Protein AF-A0A0C4MW25-F1 (afdb_monomer)

Mean predicted aligned error: 5.37 Å

Secondary structure (DSSP, 8-state):
-EEEEEEEEETTEEEEEEEEEE---TTTSPPPHHHHHHHHHHHGGGHHHHS------SS------SSS--

Foldseek 3Di:
DDWDKAFDADPNHTPDIDIDDDDDDVVVDDDDPVVVVVVCVVCVVPVVVVPDDPDDDPDDDDDDDDPPDD

Solvent-accessible surface area (backbone atoms only — not comparable to full-atom values): 4895 Å² total; per-residue (Å²): 104,48,83,44,76,50,74,42,72,53,97,93,37,81,76,48,74,48,78,49,75,41,80,74,54,74,93,80,50,85,77,58,66,70,60,52,54,50,52,50,65,72,39,60,92,44,46,72,71,74,67,55,85,87,78,87,73,98,64,89,89,78,86,88,63,86,87,76,69,129

Radius of gyration: 20.61 Å; Cα contacts (8 Å, |Δi|>4): 39; chains: 1; bounding box: 47×29×47 Å

pLDDT: mean 94.0, std 9.27, range [49.59, 98.38]

Structure (mmCIF, N/CA/C/O backbone):
data_AF-A0A0C4MW25-F1
#
_entry.id   AF-A0A0C4MW25-F1
#
loop_
_atom_site.group_PDB
_atom_site.id
_atom_site.type_symbol
_atom_site.label_atom_id
_atom_site.label_alt_id
_atom_site.label_comp_id
_atom_site.label_asym_id
_atom_site.label_entity_id
_atom_site.label_seq_id
_atom_site.pdbx_PDB_ins_code
_atom_site.Cartn_x
_atom_site.Cartn_y
_atom_site.Cartn_z
_atom_site.occupancy
_atom_site.B_iso_or_equiv
_atom_site.auth_seq_id
_atom_site.auth_comp_id
_atom_site.auth_asym_id
_atom_site.auth_atom_id
_atom_site.pdbx_PDB_model_num
ATOM 1 N N . PHE A 1 1 ? 0.874 -2.100 7.168 1.00 94.69 1 PHE A N 1
ATOM 2 C CA . PHE A 1 1 ? -0.243 -2.243 8.122 1.00 94.69 1 PHE A CA 1
ATOM 3 C C . PHE A 1 1 ? -1.143 -1.027 8.005 1.00 94.69 1 PHE A C 1
ATOM 5 O O . PHE A 1 1 ? -0.632 0.043 7.700 1.00 94.69 1 PHE A O 1
ATOM 12 N N . LEU A 1 2 ? -2.440 -1.193 8.248 1.00 97.00 2 LEU A N 1
ATOM 13 C CA . LEU A 1 2 ? -3.397 -0.109 8.453 1.00 97.00 2 LEU A CA 1
ATOM 14 C C . LEU A 1 2 ? -3.645 0.022 9.959 1.00 97.00 2 LEU A C 1
ATOM 16 O O . LEU A 1 2 ? -4.055 -0.948 10.597 1.00 97.00 2 LEU A O 1
ATOM 20 N N . GLY A 1 3 ? -3.357 1.191 10.529 1.00 97.94 3 GLY A N 1
ATOM 21 C CA . GLY A 1 3 ? -3.729 1.494 11.910 1.00 97.94 3 GLY A CA 1
ATOM 22 C C . GLY A 1 3 ? -5.222 1.778 11.980 1.00 97.94 3 GLY A C 1
ATOM 23 O O . GLY A 1 3 ? -5.698 2.684 11.302 1.00 97.94 3 GLY A O 1
ATOM 24 N N . VAL A 1 4 ? -5.950 0.998 12.773 1.00 98.19 4 VAL A N 1
ATOM 25 C CA . VAL A 1 4 ? -7.385 1.184 13.001 1.00 98.19 4 VAL A CA 1
ATOM 26 C C . VAL A 1 4 ? -7.584 1.572 14.453 1.00 98.19 4 VAL A C 1
ATOM 28 O O . VAL A 1 4 ? -7.148 0.852 15.352 1.00 98.19 4 VAL A O 1
ATOM 31 N N . MET A 1 5 ? -8.218 2.722 14.657 1.00 98.06 5 MET A N 1
ATOM 32 C CA . MET A 1 5 ? -8.532 3.273 15.966 1.00 98.06 5 MET A CA 1
ATOM 33 C C . MET A 1 5 ? -10.037 3.490 16.046 1.00 98.06 5 MET A C 1
ATOM 35 O O . MET A 1 5 ? -10.578 4.375 15.387 1.00 98.06 5 MET A O 1
ATOM 39 N N . ASP A 1 6 ? -10.694 2.651 16.833 1.00 97.81 6 ASP A N 1
ATOM 40 C CA . ASP A 1 6 ? -12.127 2.710 17.073 1.00 97.81 6 ASP A CA 1
ATOM 41 C C . ASP A 1 6 ? -12.359 3.485 18.375 1.00 97.81 6 ASP A C 1
ATOM 43 O O . ASP A 1 6 ? -11.798 3.123 19.409 1.00 97.81 6 ASP A O 1
ATOM 47 N N . PHE A 1 7 ? -13.165 4.547 18.339 1.00 97.75 7 PHE A N 1
ATOM 48 C CA . PHE A 1 7 ? -13.487 5.364 19.514 1.00 97.75 7 PHE A CA 1
ATOM 49 C C . PHE A 1 7 ? -14.918 5.110 19.996 1.00 97.75 7 PHE A C 1
ATOM 51 O O . PHE A 1 7 ? -15.843 5.047 19.188 1.00 97.75 7 PHE A O 1
ATOM 58 N N . ASP A 1 8 ? -15.108 5.054 21.314 1.00 97.81 8 ASP A N 1
ATOM 59 C CA . ASP A 1 8 ? -16.418 5.174 21.959 1.00 97.81 8 ASP A CA 1
ATOM 60 C C . ASP A 1 8 ? -16.598 6.623 22.432 1.00 97.81 8 ASP A C 1
ATOM 62 O O . ASP A 1 8 ? -15.841 7.105 23.279 1.00 97.81 8 ASP A O 1
ATOM 66 N N . VAL A 1 9 ? -17.574 7.341 21.869 1.00 97.25 9 VAL A N 1
ATOM 67 C CA . VAL A 1 9 ? -17.822 8.761 22.166 1.00 97.25 9 VAL A CA 1
ATOM 68 C C . VAL A 1 9 ? -19.155 8.918 22.888 1.00 97.25 9 VAL A C 1
ATOM 70 O O . VAL A 1 9 ? -20.211 8.588 22.351 1.00 97.25 9 VAL A O 1
ATOM 73 N N . LYS A 1 10 ? -19.113 9.490 24.096 1.00 97.06 10 LYS A N 1
ATOM 74 C CA . LYS A 1 10 ? -20.279 9.721 24.959 1.00 97.06 10 LYS A CA 1
ATOM 75 C C . LYS A 1 10 ? -20.305 11.162 25.438 1.00 97.06 10 LYS A C 1
ATOM 77 O O . LYS A 1 10 ? -19.300 11.696 25.901 1.00 97.06 10 LYS A O 1
ATOM 82 N N . SER A 1 11 ? -21.464 11.803 25.308 1.00 96.31 11 SER A N 1
ATOM 83 C CA . SER A 1 11 ? -21.672 13.200 25.722 1.00 96.31 11 SER A CA 1
ATOM 84 C C . SER A 1 11 ? -20.612 14.166 25.166 1.00 96.31 11 SER A C 1
ATOM 86 O O . SER A 1 11 ? -20.141 15.059 25.867 1.00 96.31 11 SER A O 1
ATOM 88 N N . GLY A 1 12 ? -20.192 13.954 23.913 1.00 95.38 12 GLY A N 1
ATOM 89 C CA . GLY A 1 12 ? -19.186 14.784 23.241 1.00 95.38 12 GLY A CA 1
ATOM 90 C C . GLY A 1 12 ? -17.739 14.563 23.698 1.00 95.38 12 GLY A C 1
ATOM 91 O O . GLY A 1 12 ? -16.874 15.355 23.337 1.00 95.38 12 GLY A O 1
ATOM 92 N N . LYS A 1 13 ? -17.453 13.512 24.480 1.00 95.94 13 LYS A N 1
ATOM 93 C CA . LYS A 1 13 ? -16.098 13.150 24.925 1.00 95.94 13 LYS A CA 1
ATOM 94 C C . LYS A 1 13 ? -15.771 11.706 24.558 1.00 95.94 13 LYS A C 1
ATOM 96 O O . LYS A 1 13 ? -16.653 10.851 24.555 1.00 95.94 13 LYS A O 1
ATOM 101 N N . VAL A 1 14 ? -14.500 11.430 24.271 1.00 96.31 14 VAL A N 1
ATOM 102 C CA . VAL A 1 14 ? -14.012 10.055 24.091 1.00 96.31 14 VAL A CA 1
ATOM 103 C C . VAL A 1 14 ? -14.014 9.371 25.454 1.00 96.31 14 VAL A C 1
ATOM 105 O O . VAL A 1 14 ? -13.329 9.817 26.373 1.00 96.31 14 VAL A O 1
ATOM 108 N N . ALA A 1 15 ? -14.819 8.325 25.588 1.00 97.25 15 ALA A N 1
ATOM 109 C CA . ALA A 1 15 ? -14.936 7.534 26.804 1.00 97.25 15 ALA A CA 1
ATOM 110 C C . ALA A 1 15 ? -13.991 6.323 26.792 1.00 97.25 15 ALA A C 1
ATOM 112 O O . ALA A 1 15 ? -13.503 5.935 27.848 1.00 97.25 15 ALA A O 1
ATOM 113 N N . ASP A 1 16 ? -13.733 5.746 25.614 1.00 97.75 16 ASP A N 1
ATOM 114 C CA . ASP A 1 16 ? -12.841 4.597 25.423 1.00 97.75 16 ASP A CA 1
ATOM 115 C C . ASP A 1 16 ? -12.305 4.551 23.979 1.00 97.75 16 ASP A C 1
ATOM 117 O O . ASP A 1 16 ? -12.838 5.216 23.082 1.00 97.75 16 ASP A O 1
ATOM 121 N N . PHE A 1 17 ? -11.257 3.761 23.741 1.00 97.38 17 PHE A N 1
ATOM 122 C CA . PHE A 1 17 ? -10.767 3.466 22.399 1.00 97.38 17 PHE A CA 1
ATOM 123 C C . PHE A 1 17 ? -10.163 2.065 22.286 1.00 97.38 17 PHE A C 1
ATOM 125 O O . PHE A 1 17 ? -9.594 1.511 23.223 1.00 97.38 17 PHE A O 1
ATOM 132 N N . ARG A 1 18 ? -10.223 1.502 21.080 1.00 97.81 18 ARG A N 1
ATOM 133 C CA . ARG A 1 18 ? -9.561 0.245 20.724 1.00 97.81 18 ARG A CA 1
ATOM 134 C C . ARG A 1 18 ? -8.658 0.483 19.534 1.00 97.81 18 ARG A C 1
ATOM 136 O O . ARG A 1 18 ? -9.095 0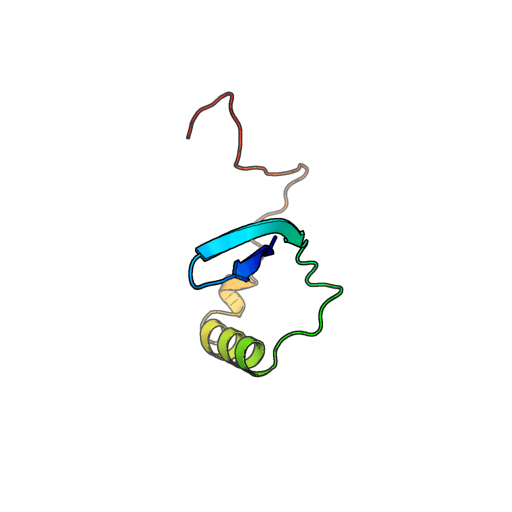.992 18.507 1.00 97.81 18 ARG A O 1
ATOM 143 N N . TYR A 1 19 ? -7.397 0.092 19.670 1.00 98.00 19 TYR A N 1
ATOM 144 C CA . TYR A 1 19 ? -6.422 0.202 18.595 1.00 98.00 19 TYR A CA 1
ATOM 145 C C . TYR A 1 19 ? -5.939 -1.171 18.144 1.00 98.00 19 TYR A C 1
ATOM 147 O O . TYR A 1 19 ? -5.608 -2.028 18.964 1.00 98.00 19 TYR A O 1
ATOM 155 N N . ARG A 1 20 ? -5.857 -1.364 16.827 1.00 97.75 20 ARG A N 1
ATOM 156 C CA . ARG A 1 20 ? -5.276 -2.561 16.217 1.00 97.75 20 ARG A CA 1
ATOM 157 C C . ARG A 1 20 ? -4.549 -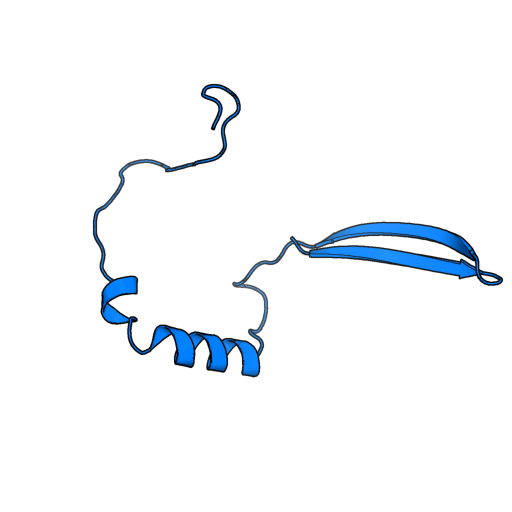2.230 14.922 1.00 97.75 20 ARG A C 1
ATOM 159 O O . ARG A 1 20 ? -4.942 -1.340 14.172 1.00 97.75 20 ARG A O 1
ATOM 166 N N . LEU A 1 21 ? -3.504 -3.001 14.639 1.00 98.19 21 LEU A N 1
A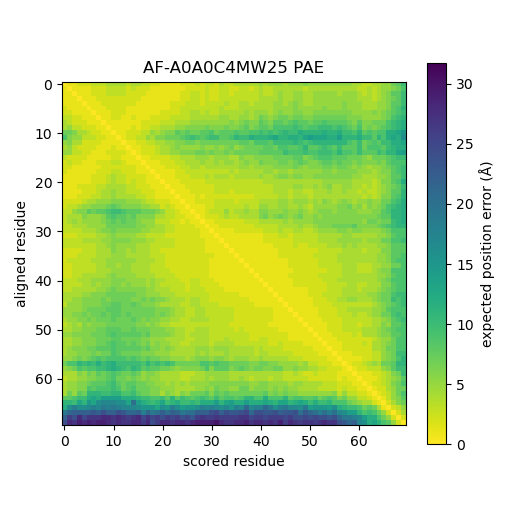TOM 167 C CA . LEU A 1 21 ? -2.796 -2.968 13.364 1.00 98.19 21 LEU A CA 1
ATOM 168 C C . LEU A 1 21 ? -3.321 -4.085 12.470 1.00 98.19 21 LEU A C 1
ATOM 170 O O . LEU A 1 21 ? -3.119 -5.262 12.759 1.00 98.19 21 LEU A O 1
ATOM 174 N N . LEU A 1 22 ? -3.960 -3.718 11.364 1.00 96.44 22 LEU A N 1
ATOM 175 C CA . LEU A 1 22 ? -4.385 -4.686 10.361 1.00 96.44 22 LEU A CA 1
ATOM 176 C C . LEU A 1 22 ? -3.263 -4.912 9.340 1.00 96.44 22 LEU A C 1
ATOM 178 O O . LEU A 1 22 ? -2.771 -3.943 8.744 1.00 96.44 22 LEU A O 1
ATOM 182 N N . PRO A 1 23 ? -2.805 -6.157 9.130 1.00 95.38 23 PRO A N 1
ATOM 183 C CA . PRO A 1 23 ? -1.859 -6.446 8.064 1.00 95.38 23 PRO A CA 1
ATOM 184 C C . PRO A 1 23 ? -2.524 -6.219 6.703 1.00 95.38 23 PRO A C 1
ATOM 186 O O . PRO A 1 23 ? -3.700 -6.513 6.511 1.00 95.38 23 PRO A O 1
ATOM 189 N N . VAL A 1 24 ? -1.760 -5.682 5.752 1.00 95.31 24 VAL A N 1
ATOM 190 C CA . VAL A 1 24 ? -2.220 -5.478 4.372 1.00 95.31 24 VAL A CA 1
ATOM 191 C C . VAL A 1 24 ? -1.480 -6.485 3.504 1.00 95.31 24 VAL A C 1
ATOM 193 O O . VAL A 1 24 ? -0.328 -6.259 3.137 1.00 95.31 24 VAL A O 1
ATOM 196 N N . PHE A 1 25 ? -2.124 -7.617 3.228 1.00 94.94 25 PHE A N 1
ATOM 197 C CA . PHE A 1 25 ? -1.588 -8.676 2.376 1.00 94.94 25 PHE A CA 1
ATOM 198 C C . PHE A 1 25 ? -2.118 -8.502 0.949 1.00 94.94 25 PHE A C 1
ATOM 200 O O . PHE A 1 25 ? -3.267 -8.829 0.660 1.00 94.94 25 PHE A O 1
ATOM 207 N N . ALA A 1 26 ? -1.290 -7.964 0.049 1.00 92.94 26 ALA A N 1
ATOM 208 C CA . ALA A 1 26 ? -1.707 -7.632 -1.319 1.00 92.94 26 ALA A CA 1
ATOM 209 C C . ALA A 1 26 ? -2.213 -8.846 -2.124 1.00 92.94 26 ALA A C 1
ATOM 211 O O . ALA A 1 26 ? -3.071 -8.697 -2.984 1.00 92.94 26 ALA A O 1
ATOM 212 N N . ASN A 1 27 ? -1.725 -10.049 -1.818 1.00 93.38 27 ASN A N 1
ATOM 213 C CA . ASN A 1 27 ? -2.140 -11.303 -2.451 1.00 93.38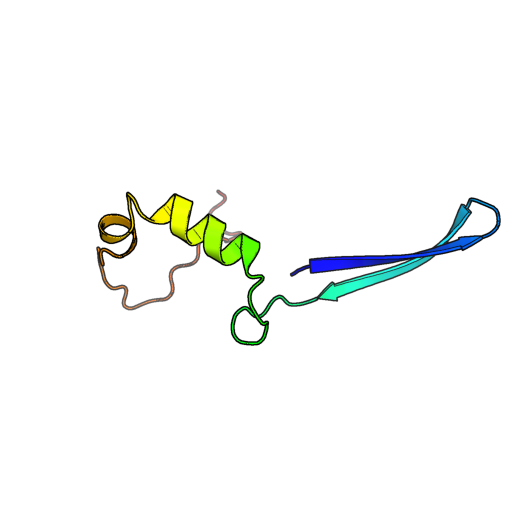 27 ASN A CA 1
ATOM 214 C C . ASN A 1 27 ? -3.474 -11.868 -1.926 1.00 93.38 27 ASN A C 1
ATOM 216 O O . ASN A 1 27 ? -3.967 -12.847 -2.477 1.00 93.38 27 ASN A O 1
ATOM 220 N N . GLN A 1 28 ? -4.045 -11.293 -0.865 1.00 94.62 28 GLN A N 1
ATOM 221 C CA . GLN A 1 28 ? -5.296 -11.756 -0.244 1.00 94.62 28 GLN A CA 1
ATOM 222 C C . GLN A 1 28 ? -6.433 -10.730 -0.351 1.00 94.62 28 GLN A C 1
ATOM 224 O O . GLN A 1 28 ? -7.560 -11.011 0.051 1.00 94.62 28 GLN A O 1
ATOM 229 N N . LEU A 1 29 ? -6.154 -9.537 -0.880 1.00 93.12 29 LEU A N 1
ATOM 230 C CA . LEU A 1 29 ? -7.114 -8.447 -1.004 1.00 93.12 29 LEU A CA 1
ATOM 231 C C . LEU A 1 29 ? -7.421 -8.192 -2.476 1.00 93.12 29 LEU A C 1
ATOM 233 O O . LEU A 1 29 ? -6.516 -8.089 -3.303 1.00 93.12 29 LEU A O 1
ATOM 237 N N . LYS A 1 30 ? -8.707 -8.044 -2.804 1.00 95.81 30 LYS A N 1
ATOM 238 C CA . LYS A 1 30 ? -9.105 -7.592 -4.137 1.00 95.81 30 LYS A CA 1
ATOM 239 C C . LYS A 1 30 ? -8.604 -6.152 -4.336 1.00 95.81 30 LYS A C 1
ATOM 241 O O . LYS A 1 30 ? -8.875 -5.314 -3.473 1.00 95.81 30 LYS A O 1
ATOM 246 N N . PRO A 1 31 ? -7.909 -5.842 -5.442 1.00 95.88 31 PRO A N 1
ATOM 247 C CA . PRO A 1 31 ? -7.482 -4.479 -5.714 1.00 95.88 31 PRO A CA 1
ATOM 248 C C . PRO A 1 31 ? -8.690 -3.578 -5.977 1.00 95.88 31 PRO A C 1
ATOM 250 O O . PRO A 1 31 ? -9.663 -3.985 -6.621 1.00 95.88 31 PRO A O 1
ATOM 253 N N . ASP A 1 32 ? -8.600 -2.335 -5.510 1.00 97.88 32 ASP A N 1
ATOM 254 C CA . ASP A 1 32 ? -9.524 -1.285 -5.920 1.00 97.88 32 ASP A CA 1
ATOM 255 C C . ASP A 1 32 ? -9.322 -0.962 -7.409 1.00 97.88 32 ASP A C 1
ATOM 257 O O . ASP A 1 32 ? -8.193 -0.777 -7.873 1.00 97.88 32 ASP A O 1
ATOM 261 N N . GLN A 1 33 ? -10.417 -0.910 -8.168 1.00 98.06 33 GLN A N 1
ATOM 262 C CA . GLN A 1 33 ? -10.357 -0.774 -9.626 1.00 98.06 33 GLN A CA 1
ATOM 263 C C . GLN A 1 33 ? -9.872 0.609 -10.064 1.00 98.06 33 GLN A C 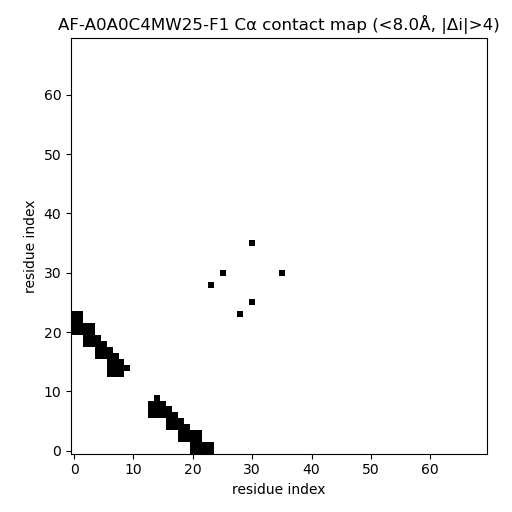1
ATOM 265 O O . GLN A 1 33 ? -9.079 0.708 -11.002 1.00 98.06 33 GLN A O 1
ATOM 270 N N . ALA A 1 34 ? -10.319 1.671 -9.388 1.00 98.38 34 ALA A N 1
ATOM 271 C CA . ALA A 1 34 ? -9.938 3.034 -9.739 1.00 98.38 34 ALA A CA 1
ATOM 272 C C . ALA A 1 34 ? -8.447 3.265 -9.462 1.00 98.38 34 ALA A C 1
ATOM 274 O O . ALA A 1 34 ? -7.734 3.829 -10.294 1.00 98.38 34 ALA A O 1
ATOM 275 N N . MET A 1 35 ? -7.957 2.760 -8.329 1.00 98.19 35 MET A N 1
ATOM 276 C CA . MET A 1 35 ? -6.546 2.844 -7.974 1.00 98.19 35 MET A CA 1
ATOM 277 C C . MET A 1 35 ? -5.665 2.018 -8.913 1.00 98.19 35 MET A C 1
ATOM 279 O O . MET A 1 35 ? -4.625 2.503 -9.358 1.00 98.19 35 MET A O 1
ATOM 283 N N . ALA A 1 36 ? -6.085 0.799 -9.268 1.00 97.69 36 ALA A N 1
ATOM 284 C CA . ALA A 1 36 ? -5.364 -0.022 -10.237 1.00 97.69 36 ALA A CA 1
ATOM 285 C C . ALA A 1 36 ? -5.223 0.702 -11.587 1.00 97.69 36 ALA A C 1
ATOM 287 O O . ALA A 1 36 ? -4.115 0.823 -12.107 1.00 97.69 36 ALA A O 1
ATOM 288 N N . ALA A 1 37 ? -6.320 1.268 -12.104 1.00 98.25 37 ALA A N 1
ATOM 289 C CA . ALA A 1 37 ? -6.310 2.022 -13.355 1.00 98.25 37 ALA A CA 1
ATOM 290 C C . ALA A 1 37 ? -5.397 3.258 -13.292 1.00 98.25 37 ALA A C 1
ATOM 292 O O . ALA A 1 37 ? -4.655 3.536 -14.239 1.00 98.25 37 ALA A O 1
ATOM 293 N N . LEU A 1 38 ? -5.409 3.984 -12.170 1.00 98.38 38 LEU A N 1
ATOM 294 C CA . LEU A 1 38 ? -4.530 5.132 -11.961 1.00 98.38 38 LEU A CA 1
ATOM 295 C C . LEU A 1 38 ? -3.052 4.723 -11.978 1.00 98.38 38 LEU A C 1
ATOM 297 O O . LEU A 1 38 ? -2.253 5.361 -12.665 1.00 98.38 38 LEU A O 1
ATOM 301 N N . ILE A 1 39 ? -2.691 3.653 -11.264 1.00 97.44 39 ILE A N 1
ATOM 302 C CA . ILE A 1 39 ? -1.317 3.139 -11.222 1.00 97.44 39 ILE A CA 1
ATOM 303 C C . ILE A 1 39 ? -0.851 2.756 -12.628 1.00 97.44 39 ILE A C 1
ATOM 305 O O . ILE A 1 39 ? 0.231 3.178 -13.037 1.00 97.44 39 ILE A O 1
ATOM 309 N N . THR A 1 40 ? -1.672 2.021 -13.384 1.00 97.75 40 THR A N 1
ATOM 310 C CA . THR A 1 40 ? -1.359 1.647 -14.770 1.00 97.75 40 THR A CA 1
ATOM 311 C C . THR A 1 40 ? -1.127 2.881 -15.636 1.00 97.75 40 THR A C 1
ATOM 313 O O . THR A 1 40 ? -0.108 2.965 -16.316 1.00 97.75 40 THR A O 1
ATOM 316 N N . LYS A 1 41 ? -2.016 3.880 -15.571 1.00 98.31 41 LYS A N 1
ATOM 317 C CA . LYS A 1 41 ? -1.874 5.122 -16.342 1.00 98.31 41 LYS A CA 1
ATOM 318 C C . LYS A 1 41 ? -0.569 5.855 -16.027 1.00 98.31 41 LYS A C 1
ATOM 320 O O . LYS A 1 41 ? 0.104 6.320 -16.941 1.00 98.31 41 LYS A O 1
ATOM 325 N N . VAL A 1 42 ? -0.223 5.980 -14.746 1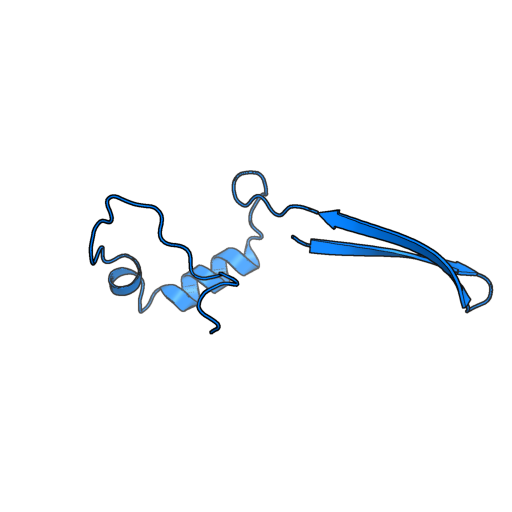.00 98.31 42 VAL A N 1
ATOM 326 C CA . VAL A 1 42 ? 0.982 6.703 -14.310 1.00 98.31 42 VAL A CA 1
ATOM 327 C C . VAL A 1 42 ? 2.258 5.958 -14.708 1.00 98.31 42 VAL A C 1
ATOM 329 O O . VAL A 1 42 ? 3.245 6.596 -15.070 1.00 98.31 42 VAL A O 1
ATOM 332 N N . ARG A 1 43 ? 2.253 4.622 -14.654 1.00 97.94 43 ARG A N 1
ATOM 333 C CA . ARG A 1 43 ? 3.433 3.801 -14.963 1.00 97.94 43 ARG A CA 1
ATOM 334 C C . ARG A 1 43 ? 3.638 3.540 -16.449 1.00 97.94 43 ARG A C 1
ATOM 336 O O . ARG A 1 43 ? 4.780 3.332 -16.841 1.00 97.94 43 ARG A O 1
ATOM 343 N N . ALA A 1 44 ? 2.589 3.621 -17.270 1.00 98.25 44 ALA A N 1
ATOM 344 C CA . ALA A 1 44 ? 2.642 3.277 -18.692 1.00 98.25 44 ALA A CA 1
ATOM 345 C C . ALA A 1 44 ? 3.840 3.874 -19.469 1.00 98.25 44 ALA A C 1
ATOM 347 O O . ALA A 1 44 ? 4.473 3.123 -20.209 1.00 98.25 44 ALA A O 1
ATOM 348 N N . PRO A 1 45 ? 4.237 5.154 -19.293 1.00 98.31 45 PRO A N 1
ATOM 349 C CA . PRO A 1 45 ? 5.386 5.712 -20.017 1.00 98.31 45 PRO A CA 1
ATOM 350 C C . PRO A 1 45 ? 6.746 5.124 -19.604 1.00 98.31 45 PRO A C 1
ATOM 352 O O . PRO A 1 45 ? 7.736 5.310 -20.307 1.00 98.31 45 PRO A O 1
ATOM 355 N N . TYR A 1 46 ? 6.814 4.454 -18.452 1.00 98.00 46 TYR A N 1
ATOM 356 C CA . TYR A 1 46 ? 8.050 4.002 -17.811 1.00 98.00 46 TYR A CA 1
ATOM 357 C C . TYR A 1 46 ? 8.107 2.486 -17.615 1.00 98.00 46 TYR A C 1
ATOM 359 O O . TYR A 1 46 ? 9.093 1.994 -17.074 1.00 98.00 46 TYR A O 1
ATOM 367 N N . GLU A 1 47 ? 7.077 1.750 -18.039 1.00 96.81 47 GLU A N 1
ATOM 368 C CA . GLU A 1 47 ? 6.888 0.330 -17.723 1.00 96.81 47 GLU A CA 1
ATOM 369 C C . GLU A 1 47 ? 8.127 -0.511 -18.063 1.00 96.81 47 GLU A C 1
ATOM 371 O O . GLU A 1 47 ? 8.641 -1.223 -17.206 1.00 96.81 47 GLU A O 1
ATOM 376 N N . ALA A 1 48 ? 8.679 -0.345 -19.271 1.00 97.38 48 ALA A N 1
ATOM 377 C CA . ALA A 1 48 ? 9.868 -1.079 -19.709 1.00 97.38 48 ALA A CA 1
ATOM 378 C C . ALA A 1 48 ? 11.090 -0.818 -18.815 1.00 97.38 48 ALA A C 1
ATOM 380 O O . ALA A 1 48 ? 11.806 -1.746 -18.455 1.00 97.38 48 ALA A O 1
ATOM 381 N N . ARG A 1 49 ? 11.300 0.440 -18.412 1.00 97.56 49 ARG A N 1
ATOM 382 C CA . ARG A 1 49 ? 12.424 0.829 -17.552 1.00 97.56 49 ARG A CA 1
ATOM 383 C C . ARG A 1 49 ? 12.232 0.352 -16.112 1.00 97.56 49 ARG A C 1
ATOM 385 O O . ARG A 1 49 ? 13.197 -0.006 -15.454 1.00 97.56 49 ARG A O 1
ATOM 392 N N . LEU A 1 50 ? 11.000 0.376 -15.602 1.00 96.88 50 LEU A N 1
ATOM 393 C CA . LEU A 1 50 ? 10.687 -0.081 -14.244 1.00 96.88 50 LEU A CA 1
ATOM 394 C C . LEU A 1 50 ? 10.739 -1.610 -14.115 1.00 96.88 50 LEU A C 1
ATOM 396 O O . LEU A 1 50 ? 10.985 -2.108 -13.018 1.00 96.88 50 LEU A O 1
ATOM 400 N N . ALA A 1 51 ? 10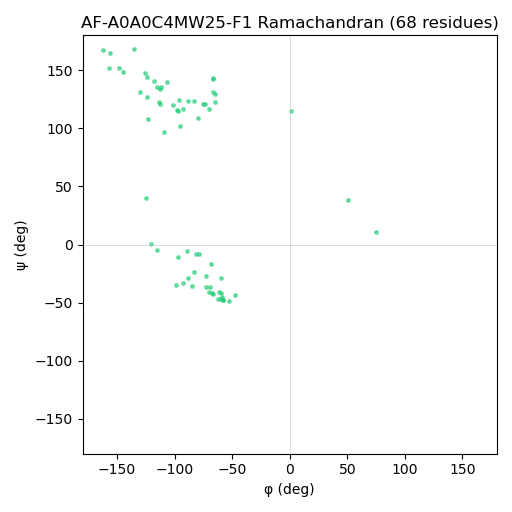.504 -2.335 -15.210 1.00 96.94 51 ALA A N 1
ATOM 401 C CA . ALA A 1 51 ? 10.565 -3.793 -15.270 1.00 96.94 51 ALA A CA 1
ATOM 402 C C . ALA A 1 51 ? 11.961 -4.342 -15.626 1.00 96.94 51 ALA A C 1
ATOM 404 O O . ALA A 1 51 ? 12.153 -5.557 -15.621 1.00 96.94 51 ALA A O 1
ATOM 405 N N . GLU A 1 52 ? 12.930 -3.479 -15.944 1.00 98.06 52 GLU A N 1
ATOM 406 C CA . GLU A 1 52 ? 14.284 -3.890 -16.313 1.00 98.06 52 GLU A CA 1
ATOM 407 C C . GLU A 1 52 ? 15.003 -4.561 -15.132 1.00 98.06 52 GLU A C 1
ATOM 409 O O . GLU A 1 52 ? 15.179 -3.979 -14.058 1.00 98.06 52 GLU A O 1
ATOM 414 N N . GLN A 1 53 ? 15.458 -5.798 -15.336 1.00 97.12 53 GLN A N 1
ATOM 415 C CA . GLN A 1 53 ? 16.275 -6.502 -14.355 1.00 97.12 53 GLN A CA 1
ATOM 416 C C . GLN A 1 53 ? 17.727 -6.019 -14.442 1.00 97.12 53 GLN A C 1
ATOM 418 O O . GLN A 1 53 ? 18.442 -6.358 -15.380 1.00 97.12 53 GLN A O 1
ATOM 423 N N . LEU A 1 54 ? 18.179 -5.274 -13.431 1.00 97.44 54 LEU A N 1
ATOM 424 C CA . LEU A 1 54 ? 19.536 -4.710 -13.403 1.00 97.44 54 LEU A CA 1
ATOM 425 C C . LEU A 1 54 ? 20.599 -5.680 -12.864 1.00 97.44 54 LEU A C 1
ATOM 427 O O . LEU A 1 54 ? 21.742 -5.658 -13.310 1.00 97.44 54 LEU A O 1
ATOM 431 N N . ALA A 1 55 ? 20.246 -6.501 -11.875 1.00 97.44 55 ALA A N 1
ATOM 432 C CA . ALA A 1 55 ? 21.156 -7.443 -11.227 1.00 97.44 55 ALA A CA 1
ATOM 433 C C . ALA A 1 55 ? 20.375 -8.519 -10.459 1.00 97.44 55 ALA A C 1
ATOM 435 O O . ALA A 1 55 ? 19.176 -8.376 -10.211 1.00 97.44 55 ALA A O 1
ATOM 436 N N . VAL A 1 56 ? 21.080 -9.572 -10.047 1.00 97.19 56 VAL A N 1
ATOM 437 C CA . VAL A 1 56 ? 20.584 -10.624 -9.150 1.00 97.19 56 VAL A CA 1
ATOM 438 C C . VAL A 1 56 ? 21.433 -10.609 -7.879 1.00 97.19 56 VAL A C 1
ATOM 440 O O . VAL A 1 56 ? 22.638 -10.385 -7.947 1.00 97.19 56 VAL A O 1
ATOM 443 N N . THR A 1 57 ? 20.800 -10.806 -6.723 1.00 97.19 57 THR A N 1
ATOM 444 C CA . THR A 1 57 ? 21.468 -10.888 -5.415 1.00 97.19 57 THR A CA 1
ATOM 445 C C . THR A 1 57 ? 21.371 -12.310 -4.872 1.00 97.19 57 THR A C 1
ATOM 447 O O . THR A 1 57 ? 20.290 -12.894 -4.886 1.00 97.19 57 THR A O 1
ATOM 450 N N . ASP A 1 58 ? 22.477 -12.840 -4.348 1.00 96.62 58 ASP A N 1
ATOM 451 C CA . ASP A 1 58 ? 22.521 -14.161 -3.697 1.00 96.62 58 ASP A CA 1
ATOM 452 C C . ASP A 1 58 ? 22.032 -14.121 -2.236 1.00 96.62 58 ASP A C 1
ATOM 454 O O . ASP A 1 58 ? 21.864 -15.156 -1.592 1.00 96.62 58 ASP A O 1
ATOM 458 N N . GLY A 1 59 ? 21.806 -12.919 -1.691 1.00 95.25 59 GLY A N 1
ATOM 459 C CA . GLY A 1 59 ? 21.397 -12.702 -0.304 1.00 95.25 59 GLY A CA 1
ATOM 460 C C . GLY A 1 59 ? 20.268 -11.686 -0.136 1.00 95.25 59 GLY A C 1
ATOM 461 O O . GLY A 1 59 ? 19.915 -10.935 -1.049 1.00 95.25 59 GLY A O 1
ATOM 462 N N . LEU A 1 60 ? 19.703 -11.650 1.074 1.00 95.06 60 LEU A N 1
ATOM 463 C CA . LEU A 1 60 ? 18.641 -10.719 1.447 1.00 95.06 60 LEU A CA 1
ATOM 464 C C . LEU A 1 60 ? 19.196 -9.297 1.626 1.00 95.06 60 LEU A C 1
ATOM 466 O O . LEU A 1 60 ? 20.026 -9.054 2.500 1.00 95.06 60 LEU A O 1
ATOM 470 N N . LEU A 1 61 ? 18.670 -8.344 0.855 1.00 92.69 61 LEU A N 1
ATOM 471 C CA . LEU A 1 61 ? 18.995 -6.923 0.989 1.00 92.69 61 LEU A CA 1
ATOM 472 C C . LEU A 1 61 ? 17.982 -6.237 1.917 1.00 92.69 61 LEU A C 1
ATOM 474 O O . LEU A 1 61 ? 16.796 -6.151 1.600 1.00 92.69 61 LEU A O 1
ATOM 478 N N . TYR A 1 62 ? 18.441 -5.717 3.056 1.00 90.44 62 TYR A N 1
ATOM 479 C CA . TYR A 1 62 ? 17.620 -4.947 3.994 1.00 90.44 62 TYR A CA 1
ATOM 480 C C . TYR A 1 62 ? 18.244 -3.572 4.249 1.00 90.44 62 TYR A C 1
ATOM 482 O O . TYR A 1 62 ? 19.460 -3.424 4.302 1.00 90.44 62 TYR A O 1
ATOM 490 N N . ARG A 1 63 ? 17.400 -2.545 4.410 1.00 88.06 63 ARG A N 1
ATOM 491 C CA . ARG A 1 63 ? 17.860 -1.164 4.641 1.00 88.06 63 ARG A CA 1
ATOM 492 C C . ARG A 1 63 ? 17.841 -0.745 6.111 1.00 88.06 63 ARG A C 1
ATOM 494 O O . ARG A 1 63 ? 18.666 0.056 6.528 1.00 88.06 63 ARG A O 1
ATOM 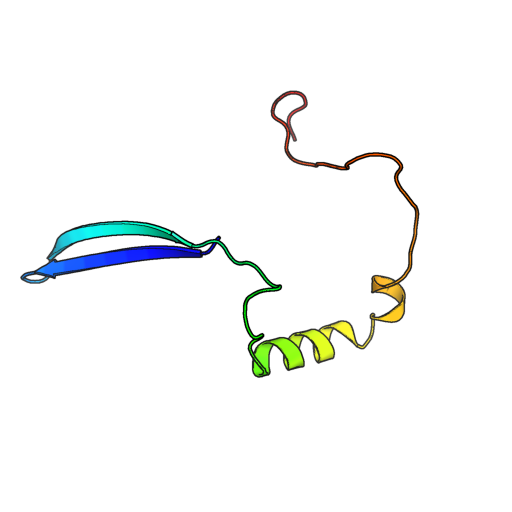501 N N . ARG A 1 64 ? 16.869 -1.216 6.897 1.00 87.94 64 ARG A N 1
ATOM 502 C CA . ARG A 1 64 ? 16.698 -0.776 8.292 1.00 87.94 64 ARG A CA 1
ATOM 503 C C . ARG A 1 64 ? 17.635 -1.560 9.209 1.00 87.94 64 ARG A C 1
ATOM 505 O O . ARG A 1 64 ? 17.533 -2.780 9.265 1.00 87.94 64 ARG A O 1
ATOM 512 N N . GLY A 1 65 ? 18.485 -0.866 9.959 1.00 84.31 65 GLY A N 1
ATOM 513 C CA . GLY A 1 65 ? 19.361 -1.458 10.969 1.00 84.31 65 GLY A CA 1
ATOM 514 C C . GLY A 1 65 ? 19.769 -0.426 12.018 1.00 84.31 65 GLY A C 1
ATOM 515 O O . GLY A 1 65 ? 19.813 0.763 11.725 1.00 84.31 65 GLY A O 1
ATOM 516 N N . ASN A 1 66 ? 20.055 -0.884 13.237 1.00 81.38 66 ASN A N 1
ATOM 517 C CA . ASN A 1 66 ? 20.390 -0.007 14.369 1.00 81.38 66 ASN A CA 1
ATOM 518 C C . ASN A 1 66 ? 21.904 0.149 14.597 1.00 81.38 66 ASN A C 1
ATOM 520 O O . ASN A 1 66 ? 22.312 0.976 15.401 1.00 81.38 66 ASN A O 1
ATOM 524 N N . PHE A 1 67 ? 22.732 -0.656 13.924 1.00 69.69 67 PHE A N 1
ATOM 525 C CA . PHE A 1 67 ? 24.177 -0.718 14.177 1.00 69.69 67 PHE A CA 1
ATOM 526 C C . PHE A 1 67 ? 24.996 0.293 13.365 1.00 69.69 67 PHE A C 1
ATOM 528 O O . PHE A 1 67 ? 26.021 0.757 13.845 1.00 69.69 67 PHE A O 1
ATOM 535 N N . ASN A 1 68 ? 24.525 0.682 12.177 1.00 63.62 68 ASN A N 1
ATOM 536 C CA . ASN A 1 68 ? 25.275 1.533 11.245 1.00 63.62 68 ASN A CA 1
ATOM 537 C C . ASN A 1 68 ? 24.477 2.790 10.851 1.00 63.62 68 ASN A C 1
ATOM 539 O O . ASN A 1 68 ? 24.454 3.114 9.672 1.00 63.62 68 ASN A O 1
ATOM 543 N N . GLY A 1 69 ? 23.773 3.408 11.815 1.00 54.50 69 GLY A N 1
ATOM 544 C CA . GLY A 1 69 ? 22.937 4.621 11.701 1.00 54.50 69 GLY A CA 1
ATOM 545 C C . GLY A 1 69 ? 22.816 5.267 10.312 1.00 54.50 69 GLY A C 1
ATOM 546 O O . G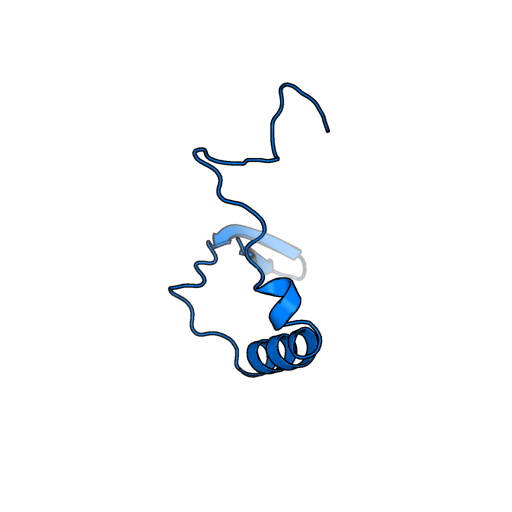LY A 1 69 ? 23.793 5.793 9.789 1.00 54.50 69 GLY A O 1
ATOM 547 N N . THR A 1 70 ? 21.610 5.268 9.739 1.00 49.59 70 THR A N 1
ATOM 548 C CA . THR A 1 70 ? 21.271 6.149 8.604 1.00 49.59 70 THR A CA 1
ATOM 549 C C . THR A 1 70 ? 20.881 7.531 9.081 1.00 49.59 70 THR A C 1
ATOM 551 O O . THR A 1 70 ? 20.091 7.569 10.054 1.00 49.59 70 THR A O 1
#

Sequence (70 aa):
FLGVMDFDVKSGKVADFRYRLLPVFANQLKPDQAMAALITKVRAPYEARLAEQLAVTDGLLYRRGNFNGT